Protein AF-A0A059KGM4-F1 (afdb_monomer)

pLDDT: mean 82.0, std 17.51, range [36.75, 98.06]

Organism: NCBI:txid1286631

Radius of gyration: 25.74 Å; Cα contacts (8 Å, |Δi|>4): 179; chains: 1; bounding box: 60×33×72 Å

Secondary structure (DSSP, 8-state):
-EEEEETTTTEEEE--TTTSTT-SSPEEEEE-PPTT--TTT------TT--EEEEEGGG-TTSEEEEEEPPPSS----S------SS-----SS------TTS------SSS------SS----EETTEEPPP-SS-EEEEETTEEEEEETTEEEEESS-----

Foldseek 3Di:
DFADADLVQRWTFDDDPPPCPPPPGGQIEHEDDDVVDDSVPDDADDDGPFAFDWDADVRDPSYIYTDGGDADPPDGDPPDDDGDDPDDDDDDPPDDDDDDPPDDDDDDDPDDDDDDDDPPDDFAADVVHGDDDDDQWDWDDDPNWIWIQHPVGTDTPPDDDDDD

Solvent-accessible surface area (backbone atoms only — not comparable to full-atom values): 11346 Å² total; per-residue (Å²): 56,30,65,40,64,43,74,93,81,53,32,28,31,35,51,43,90,90,75,46,73,92,52,94,67,61,54,64,21,44,62,60,71,56,95,89,56,44,86,93,80,50,84,80,79,70,54,62,71,39,46,52,40,74,48,37,58,97,71,38,79,85,42,34,28,35,70,46,79,45,79,64,94,69,89,67,81,73,102,63,89,82,88,76,61,100,72,87,85,88,88,60,96,85,72,85,82,90,84,49,98,90,64,73,86,84,86,86,64,93,70,96,69,83,89,85,87,62,99,84,70,86,88,63,65,58,85,98,40,73,63,81,79,86,62,86,56,41,79,50,78,59,97,91,23,39,43,39,40,45,95,89,46,81,49,71,44,89,70,89,84,83,86,131

Structure (mmCIF, N/CA/C/O backbone):
data_AF-A0A059KGM4-F1
#
_entry.id   AF-A0A059KGM4-F1
#
loop_
_atom_site.group_PDB
_atom_site.id
_atom_site.type_symbol
_atom_site.label_atom_id
_atom_site.label_alt_id
_atom_site.label_comp_id
_atom_site.label_asym_id
_atom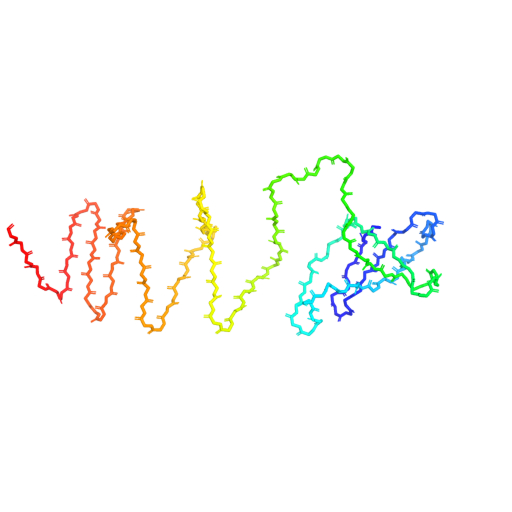_site.label_entity_id
_atom_site.label_seq_id
_atom_site.pdbx_PDB_ins_code
_atom_site.Cartn_x
_atom_site.Cartn_y
_atom_site.Cartn_z
_atom_site.occupancy
_atom_site.B_iso_or_equiv
_atom_site.auth_seq_id
_atom_site.auth_comp_id
_atom_site.auth_asym_id
_atom_site.auth_atom_id
_atom_site.pdbx_PDB_model_num
ATOM 1 N N . MET A 1 1 ? -7.203 2.243 24.880 1.00 93.81 1 MET A N 1
ATOM 2 C CA . MET A 1 1 ? -6.084 1.590 24.155 1.00 93.81 1 MET A CA 1
ATOM 3 C C . MET A 1 1 ? -6.585 0.253 23.656 1.00 93.81 1 MET A C 1
ATOM 5 O O . MET A 1 1 ? -7.398 -0.345 24.348 1.00 93.81 1 MET A O 1
ATOM 9 N N . VAL A 1 2 ? -6.135 -0.206 22.494 1.00 96.50 2 VAL A N 1
ATOM 10 C CA . VAL A 1 2 ? -6.522 -1.521 21.970 1.00 96.50 2 VAL A CA 1
ATOM 11 C C . VAL A 1 2 ? -5.821 -2.619 22.768 1.00 96.50 2 VAL A C 1
ATOM 13 O O . VAL A 1 2 ? -4.621 -2.532 23.036 1.00 96.50 2 VAL A O 1
ATOM 16 N N . ARG A 1 3 ? -6.579 -3.631 23.185 1.00 95.94 3 ARG A N 1
ATOM 17 C CA . ARG A 1 3 ? -6.091 -4.829 23.880 1.00 95.94 3 ARG A CA 1
ATOM 18 C C . ARG A 1 3 ? -6.067 -6.040 22.961 1.00 95.94 3 ARG A C 1
ATOM 20 O O . ARG A 1 3 ? -5.131 -6.824 23.041 1.00 95.94 3 ARG A O 1
ATOM 27 N N . GLU A 1 4 ? -7.034 -6.131 22.062 1.00 95.88 4 GLU A N 1
ATOM 28 C CA . GLU A 1 4 ? -7.153 -7.205 21.083 1.00 95.88 4 GLU A CA 1
ATOM 29 C C . GLU A 1 4 ? -7.863 -6.673 19.838 1.00 95.88 4 GLU A C 1
ATOM 31 O O . GLU A 1 4 ? -8.737 -5.809 19.954 1.00 95.88 4 GLU A O 1
ATOM 36 N N . TYR A 1 5 ? -7.483 -7.189 18.672 1.00 94.81 5 TYR A N 1
ATOM 37 C CA . TYR A 1 5 ? -8.156 -6.946 17.402 1.00 94.81 5 TYR A CA 1
ATOM 38 C C . TYR A 1 5 ? -8.815 -8.247 16.930 1.00 94.81 5 TYR A C 1
ATOM 40 O O . TYR A 1 5 ? -8.142 -9.269 16.801 1.00 94.81 5 TYR A O 1
ATOM 48 N N . LEU A 1 6 ? -10.126 -8.205 16.700 1.00 94.19 6 LEU A N 1
ATOM 49 C CA . LEU A 1 6 ? -10.929 -9.308 16.182 1.00 94.19 6 LEU A CA 1
ATOM 50 C C . LEU A 1 6 ? -11.104 -9.099 14.674 1.00 94.19 6 LEU A C 1
ATOM 52 O O . LEU A 1 6 ? -11.999 -8.375 14.234 1.00 94.19 6 LEU A O 1
ATOM 56 N N . ALA A 1 7 ? -10.212 -9.702 13.887 1.00 88.56 7 ALA A N 1
ATOM 57 C CA . ALA A 1 7 ? -10.111 -9.449 12.449 1.00 88.56 7 ALA A CA 1
ATOM 58 C C . ALA A 1 7 ? -11.407 -9.771 11.682 1.00 88.56 7 ALA A C 1
ATOM 60 O O . ALA A 1 7 ? -11.842 -8.969 10.857 1.00 88.56 7 ALA A O 1
ATOM 61 N N . ASP A 1 8 ? -12.064 -10.890 12.009 1.00 89.50 8 ASP A N 1
ATOM 62 C CA . ASP A 1 8 ? -13.262 -11.360 11.299 1.00 89.50 8 ASP A CA 1
ATOM 63 C C . ASP A 1 8 ? -14.435 -10.372 11.382 1.00 89.50 8 ASP A C 1
ATOM 65 O O . ASP A 1 8 ? -15.135 -10.158 10.393 1.00 89.50 8 ASP A O 1
ATOM 69 N N . SER A 1 9 ? -14.649 -9.752 12.550 1.00 91.31 9 SER A N 1
ATOM 70 C CA . SER A 1 9 ? -15.731 -8.780 12.761 1.00 91.31 9 SER A CA 1
ATOM 71 C C . SER A 1 9 ? -15.290 -7.323 12.615 1.00 91.31 9 SER A C 1
ATOM 73 O O . SER A 1 9 ? -16.133 -6.430 12.607 1.00 91.31 9 SER A O 1
ATOM 75 N N . ARG A 1 10 ? -13.983 -7.071 12.452 1.00 90.69 10 ARG A N 1
ATOM 76 C CA . ARG A 1 10 ? -13.373 -5.730 12.404 1.00 90.69 10 ARG A CA 1
ATOM 77 C C . ARG A 1 10 ? -13.685 -4.899 13.645 1.00 90.69 10 ARG A C 1
ATOM 79 O O . ARG A 1 10 ? -13.981 -3.706 13.566 1.00 90.69 10 ARG A O 1
ATOM 86 N N . GLU A 1 11 ? -13.571 -5.537 14.800 1.00 94.75 11 GLU A N 1
ATOM 87 C CA . GLU A 1 11 ? -13.809 -4.914 16.095 1.00 94.75 11 GLU A CA 1
ATOM 88 C C . GLU A 1 11 ? -12.589 -5.044 16.998 1.00 94.75 11 GLU A C 1
ATOM 90 O O . GLU A 1 11 ? -11.737 -5.917 16.837 1.00 94.75 11 GLU A O 1
ATOM 95 N N . CYS A 1 12 ? -12.504 -4.162 17.984 1.00 96.56 12 CYS A N 1
ATOM 96 C CA . CYS A 1 12 ? -11.387 -4.110 18.911 1.00 96.56 12 CYS A CA 1
ATOM 97 C C . CYS A 1 12 ? -11.881 -4.207 20.343 1.00 96.56 12 CYS A C 1
ATOM 99 O O . CYS A 1 12 ? -12.785 -3.481 20.752 1.00 96.56 12 CYS A O 1
ATOM 101 N N . ARG A 1 13 ? -11.207 -5.013 21.158 1.00 97.06 13 ARG A N 1
ATOM 102 C CA . ARG A 1 13 ? -11.349 -4.926 22.610 1.00 97.06 13 ARG A CA 1
ATOM 103 C C . ARG A 1 13 ? -10.560 -3.727 23.103 1.00 97.06 13 ARG A C 1
ATOM 105 O O . ARG A 1 13 ? -9.345 -3.656 22.900 1.00 97.06 13 ARG A O 1
ATOM 112 N N . VAL A 1 14 ? -11.235 -2.779 23.743 1.00 96.75 14 VAL A N 1
ATOM 113 C CA . VAL A 1 14 ? -10.628 -1.516 24.171 1.00 96.75 14 VAL A CA 1
ATOM 114 C C . VAL A 1 14 ? -10.648 -1.348 25.680 1.00 96.75 14 VAL A C 1
ATOM 116 O O . VAL A 1 14 ? -11.656 -1.543 26.349 1.00 96.75 14 VAL A O 1
ATOM 119 N N . GLU A 1 15 ? -9.510 -0.913 26.206 1.00 94.88 15 GLU A N 1
ATOM 120 C CA . GLU A 1 15 ? -9.400 -0.423 27.573 1.00 94.88 15 GLU A CA 1
ATOM 121 C C . GLU A 1 15 ? -9.628 1.087 27.614 1.00 94.88 15 GLU A C 1
ATOM 123 O O . GLU A 1 15 ? -8.957 1.846 26.896 1.00 94.88 15 GLU A O 1
ATOM 128 N N . ILE A 1 16 ? -10.534 1.518 28.486 1.00 94.06 16 ILE A N 1
ATOM 129 C CA . ILE A 1 16 ? -10.885 2.914 28.725 1.00 94.06 16 ILE A CA 1
ATOM 130 C C . ILE A 1 16 ? -10.708 3.181 30.226 1.00 94.06 16 ILE A C 1
ATOM 132 O O . ILE A 1 16 ? -11.520 2.700 31.021 1.00 94.06 16 ILE A O 1
ATOM 136 N N . PRO A 1 17 ? -9.656 3.926 30.624 1.00 91.75 17 PRO A N 1
ATOM 137 C CA . PRO A 1 17 ? -9.391 4.223 32.028 1.00 91.75 17 PRO A CA 1
ATOM 138 C C . PRO A 1 17 ? -10.606 4.832 32.730 1.00 91.75 17 PRO A C 1
ATOM 140 O O . PRO A 1 17 ? -11.258 5.721 32.180 1.00 91.75 17 PRO A O 1
ATOM 143 N N . GLY A 1 18 ? -10.902 4.355 33.935 1.00 91.75 18 GLY A N 1
ATOM 144 C CA . GLY A 1 18 ? -12.065 4.757 34.726 1.00 91.75 18 GLY A CA 1
ATOM 145 C C . GLY A 1 18 ? -13.382 4.080 34.336 1.00 91.75 18 GLY A C 1
ATOM 146 O O . GLY A 1 18 ? -14.323 4.136 35.122 1.00 91.75 18 GLY A O 1
ATOM 147 N N . MET A 1 19 ? -13.466 3.422 33.172 1.00 91.31 19 MET A N 1
ATOM 148 C CA . MET A 1 19 ? -14.682 2.727 32.725 1.00 91.31 19 MET A CA 1
ATOM 149 C C . MET A 1 19 ? -14.517 1.207 32.668 1.00 91.31 19 MET A C 1
ATOM 151 O O . MET A 1 19 ? -15.435 0.478 33.027 1.00 91.31 19 MET A O 1
ATOM 155 N N . THR A 1 20 ? -13.352 0.718 32.243 1.00 92.12 20 THR A N 1
ATOM 156 C CA . THR A 1 20 ? -13.065 -0.725 32.143 1.00 92.12 20 THR A CA 1
ATOM 157 C C . THR A 1 20 ? -12.116 -1.218 33.239 1.00 92.12 20 THR A C 1
ATOM 159 O O . THR A 1 20 ? -11.567 -2.315 33.142 1.00 92.12 20 THR A O 1
ATOM 162 N N . ASP A 1 21 ? -11.879 -0.410 34.271 1.00 91.06 21 ASP A N 1
ATOM 163 C CA . ASP A 1 21 ? -10.945 -0.740 35.347 1.00 91.06 21 ASP A CA 1
ATOM 164 C C . ASP A 1 21 ? -11.486 -1.911 36.184 1.00 91.06 21 ASP A C 1
ATOM 166 O O . ASP A 1 21 ? -12.602 -1.866 36.698 1.00 91.06 21 ASP A O 1
ATOM 170 N N . GLY A 1 22 ? -10.697 -2.982 36.312 1.00 86.81 22 GLY A N 1
ATOM 171 C CA . GLY A 1 22 ? -11.102 -4.202 37.024 1.00 86.81 22 GLY A CA 1
ATOM 172 C C . GLY A 1 22 ? -12.091 -5.096 36.265 1.00 86.81 22 GLY A C 1
ATOM 173 O O . GLY A 1 22 ? -12.511 -6.119 36.806 1.00 86.81 22 GLY A O 1
ATOM 174 N N . ALA A 1 23 ? -12.447 -4.754 35.022 1.00 87.44 23 ALA A N 1
ATOM 175 C CA . ALA A 1 23 ? -13.315 -5.580 34.193 1.00 87.44 23 ALA A CA 1
ATOM 176 C C . ALA A 1 23 ? -12.607 -6.877 33.769 1.00 87.44 23 ALA A C 1
ATOM 178 O O . ALA A 1 23 ? -11.440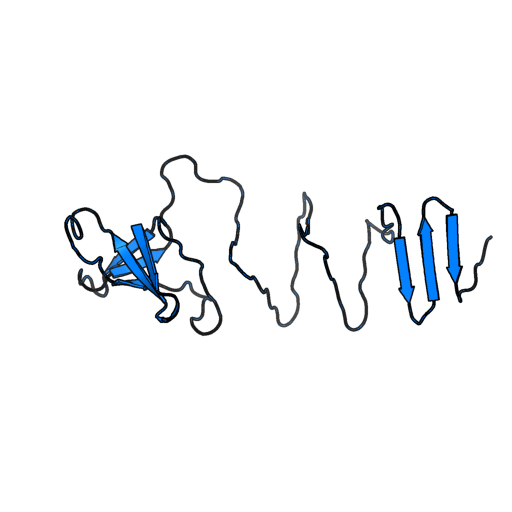 -6.867 33.375 1.00 87.44 23 ALA A O 1
ATOM 179 N N . THR A 1 24 ? -13.326 -8.001 33.820 1.00 85.88 24 THR A N 1
ATOM 180 C CA . THR A 1 24 ? -12.822 -9.301 33.340 1.00 85.88 24 THR A CA 1
ATOM 181 C C . THR A 1 24 ? -12.762 -9.357 31.814 1.00 85.88 24 THR A C 1
ATOM 183 O O . THR A 1 24 ? -11.923 -10.054 31.251 1.00 85.88 24 THR A O 1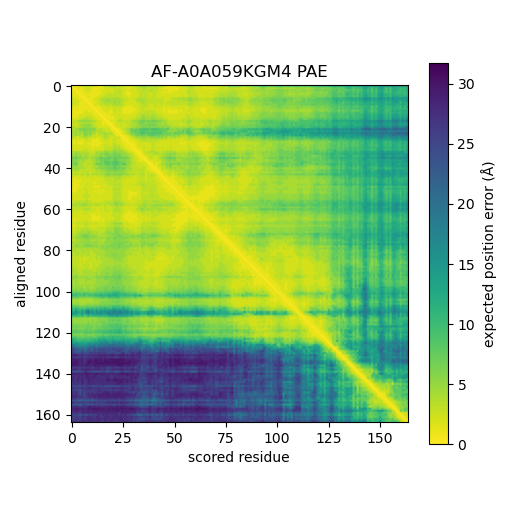
ATOM 186 N N . GLU A 1 25 ? -13.629 -8.595 31.149 1.00 87.19 25 GLU A N 1
ATOM 187 C CA . GLU A 1 25 ? -13.717 -8.501 29.698 1.00 87.19 25 GLU A CA 1
ATOM 188 C C . GLU A 1 25 ? -13.800 -7.026 29.289 1.00 87.19 25 GLU A C 1
ATOM 190 O O . GLU A 1 25 ? -14.521 -6.235 29.898 1.00 87.19 25 GLU A O 1
ATOM 195 N N . MET A 1 26 ? -13.025 -6.647 28.276 1.00 93.19 26 MET A N 1
ATOM 196 C CA . MET A 1 26 ? -12.979 -5.273 27.772 1.00 93.19 26 MET A CA 1
ATOM 197 C C . MET A 1 26 ? -14.163 -4.994 26.843 1.00 93.19 26 MET A C 1
ATOM 199 O O . MET A 1 26 ? -14.656 -5.902 26.166 1.00 93.19 26 MET A O 1
ATOM 203 N N . LEU A 1 27 ? -14.581 -3.728 26.756 1.00 93.94 27 LEU A N 1
ATOM 204 C CA . LEU A 1 27 ? -15.643 -3.336 25.831 1.00 93.94 27 LEU A CA 1
ATOM 205 C C . LEU A 1 27 ? -15.226 -3.598 24.386 1.00 93.94 27 LEU A C 1
ATOM 207 O O . LEU A 1 27 ? -14.068 -3.395 24.008 1.00 93.94 27 LEU A O 1
ATOM 211 N N . LEU A 1 28 ? -16.193 -4.050 23.597 1.00 96.69 28 LEU A N 1
ATOM 212 C CA . LEU A 1 28 ? -16.035 -4.284 22.173 1.00 96.69 28 LEU A CA 1
ATOM 213 C C . 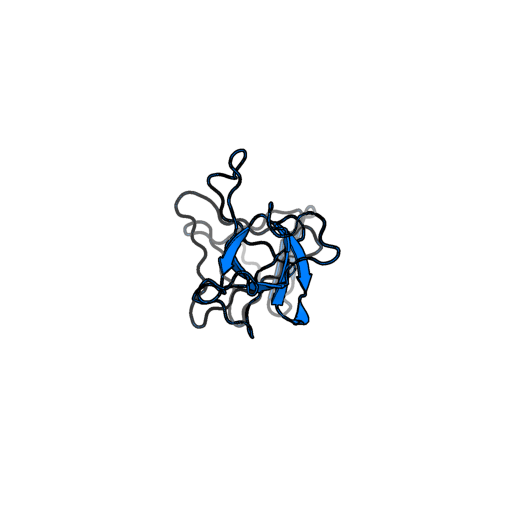LEU A 1 28 ? -16.356 -2.990 21.426 1.00 96.69 28 LEU A C 1
ATOM 215 O O . LEU A 1 28 ? -17.443 -2.440 21.585 1.00 96.69 28 LEU A O 1
ATOM 219 N N . ALA A 1 29 ? -15.388 -2.485 20.669 1.00 97.31 29 ALA A N 1
ATOM 220 C CA . ALA A 1 29 ? -15.503 -1.249 19.918 1.00 97.31 29 ALA A CA 1
ATOM 221 C C . ALA A 1 29 ? -15.500 -1.508 18.417 1.00 97.31 29 ALA A C 1
ATOM 223 O O . ALA A 1 29 ? -14.645 -2.239 17.909 1.00 97.31 29 ALA A O 1
ATOM 224 N N . GLN A 1 30 ? -16.395 -0.823 17.713 1.00 95.31 30 GLN A N 1
ATOM 225 C CA . GLN A 1 30 ? -16.366 -0.759 16.256 1.00 95.31 30 GLN A CA 1
ATOM 226 C C . GLN A 1 30 ? -15.246 0.169 15.780 1.00 95.31 30 GLN A C 1
ATOM 228 O O . GLN A 1 30 ? -14.759 1.028 16.522 1.00 95.31 30 GLN A O 1
ATOM 233 N N . ILE A 1 31 ? -14.853 0.025 14.517 1.00 94.06 31 ILE A N 1
ATOM 234 C CA . ILE A 1 31 ? -13.867 0.893 13.873 1.00 94.06 31 ILE A CA 1
ATOM 235 C C . ILE A 1 31 ? -14.596 1.855 12.939 1.00 94.06 31 ILE A C 1
ATOM 237 O O . ILE A 1 31 ? -15.252 1.434 11.987 1.00 94.06 31 ILE A O 1
ATOM 241 N N . MET A 1 32 ? -14.428 3.156 13.166 1.00 93.50 32 MET A N 1
ATOM 242 C CA . MET A 1 32 ? -14.823 4.157 12.186 1.00 93.50 32 MET 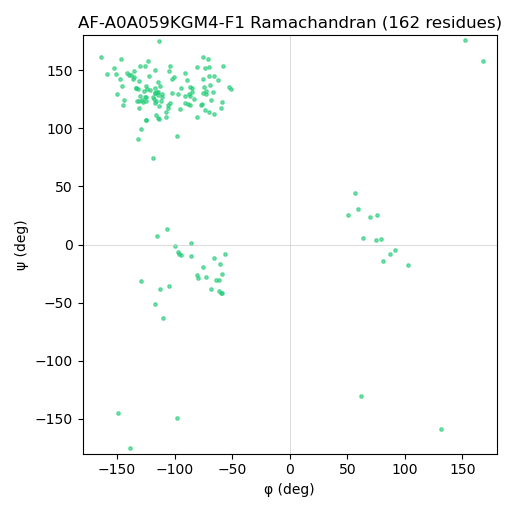A CA 1
ATOM 243 C C . MET A 1 32 ? -13.868 4.081 10.996 1.00 93.50 32 MET A C 1
ATOM 245 O O . MET A 1 32 ? -12.677 4.382 11.115 1.00 93.50 32 MET A O 1
ATOM 249 N N . GLN A 1 33 ? -14.391 3.692 9.840 1.00 88.94 33 GLN A N 1
ATOM 250 C CA . GLN A 1 33 ? -13.608 3.686 8.611 1.00 88.94 33 GLN A CA 1
ATOM 251 C C . GLN A 1 33 ? -13.434 5.106 8.083 1.00 88.94 33 GLN A C 1
ATOM 253 O O . GLN A 1 33 ? -14.335 5.944 8.175 1.00 88.94 33 GLN A O 1
ATOM 258 N N . SER A 1 34 ? -12.250 5.385 7.543 1.00 88.31 34 SER A N 1
ATOM 259 C CA . SER A 1 34 ? -12.010 6.666 6.887 1.00 88.31 34 SER A CA 1
ATOM 260 C C . SER A 1 34 ? -12.787 6.724 5.578 1.00 88.31 34 SER A C 1
ATOM 262 O O . SER A 1 34 ? -13.034 5.708 4.934 1.00 88.31 34 SER A O 1
ATOM 264 N N . ILE A 1 35 ? -13.139 7.931 5.138 1.00 88.31 35 ILE A N 1
ATOM 265 C CA . ILE A 1 35 ? -13.715 8.115 3.804 1.00 88.31 35 ILE A CA 1
ATOM 266 C C . ILE A 1 35 ? -12.708 7.603 2.765 1.00 88.31 35 ILE A C 1
ATOM 268 O O . ILE A 1 35 ? -11.577 8.086 2.708 1.00 88.31 35 ILE A O 1
ATOM 272 N N . GLY A 1 36 ? -13.141 6.643 1.947 1.00 83.56 36 GLY A N 1
ATOM 273 C CA . GLY A 1 36 ? -12.311 5.967 0.947 1.00 83.56 36 GLY A CA 1
ATOM 274 C C . GLY A 1 36 ? -11.863 4.562 1.357 1.00 83.56 36 GLY A C 1
ATOM 275 O O . GLY A 1 36 ? -11.529 3.775 0.477 1.00 83.56 36 GLY A O 1
ATOM 276 N N . ASP A 1 37 ? -11.932 4.224 2.646 1.00 88.94 37 ASP A N 1
ATOM 277 C CA . ASP A 1 37 ? -11.832 2.843 3.105 1.00 88.94 37 ASP A CA 1
ATOM 278 C C . ASP A 1 37 ? -13.209 2.181 3.035 1.00 88.94 37 ASP A C 1
ATOM 280 O O . ASP A 1 37 ? -14.215 2.750 3.463 1.00 88.94 37 ASP A O 1
ATOM 284 N N . VAL A 1 38 ? -13.254 0.992 2.438 1.00 87.62 38 VAL A N 1
ATOM 285 C CA . VAL A 1 38 ? -14.477 0.201 2.280 1.00 87.62 38 VAL A CA 1
ATOM 286 C C . VAL A 1 38 ? -14.210 -1.166 2.871 1.00 87.62 38 VAL A C 1
ATOM 288 O O . VAL A 1 38 ? -13.239 -1.822 2.488 1.00 87.62 38 VAL A O 1
ATOM 291 N N . SER A 1 39 ? -15.076 -1.601 3.783 1.00 85.50 39 SER A N 1
ATOM 292 C CA . SER A 1 39 ? -14.827 -2.773 4.619 1.00 85.50 39 SER A CA 1
ATOM 293 C C . SER A 1 39 ? -14.593 -4.063 3.831 1.00 85.50 39 SER A C 1
ATOM 295 O O . SER A 1 39 ? -13.910 -4.974 4.264 1.00 85.50 39 SER A O 1
ATOM 297 N N . GLU A 1 40 ? -15.126 -4.133 2.628 1.00 88.75 40 GLU A N 1
ATOM 298 C CA . GLU A 1 40 ? -15.057 -5.291 1.757 1.00 88.75 40 GLU A CA 1
ATOM 299 C C . GLU A 1 40 ? -13.777 -5.311 0.909 1.00 88.75 40 GLU A C 1
ATOM 301 O O . GLU A 1 40 ? -13.510 -6.301 0.232 1.00 88.75 40 GLU A O 1
ATOM 306 N N . LYS A 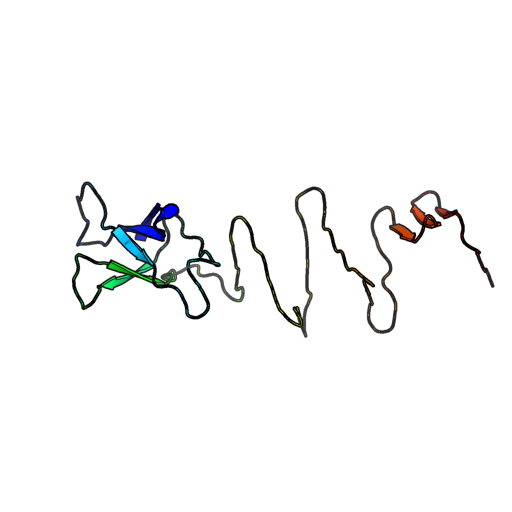1 41 ? -13.002 -4.217 0.897 1.00 89.06 41 LYS A N 1
ATOM 307 C CA . LYS A 1 41 ? -11.868 -4.012 -0.020 1.00 89.06 41 LYS A CA 1
ATOM 308 C C . LYS A 1 41 ? -10.574 -3.599 0.666 1.00 89.06 41 LYS A C 1
ATOM 310 O O . LYS A 1 41 ? -9.505 -3.913 0.154 1.00 89.06 41 LYS A O 1
ATOM 315 N N . THR A 1 42 ? -10.654 -2.866 1.773 1.00 88.25 42 THR A N 1
ATOM 316 C CA . THR A 1 42 ? -9.478 -2.347 2.476 1.00 88.25 42 THR A CA 1
ATOM 317 C C . THR A 1 42 ? -9.485 -2.761 3.938 1.00 88.25 42 THR A C 1
ATOM 319 O O . THR A 1 42 ? -10.531 -3.034 4.533 1.00 88.25 42 THR A O 1
ATOM 322 N N . GLU A 1 43 ? -8.295 -2.841 4.518 1.00 89.06 43 GLU A N 1
ATOM 323 C CA . GLU A 1 43 ? -8.070 -3.131 5.928 1.00 89.06 43 GLU A CA 1
ATOM 324 C C . GLU A 1 43 ? -7.092 -2.097 6.489 1.00 89.06 43 GLU A C 1
ATOM 326 O O . GLU A 1 43 ? -6.145 -1.677 5.819 1.00 89.06 43 GLU A O 1
ATOM 331 N N . ILE A 1 44 ? -7.356 -1.660 7.717 1.00 87.12 44 ILE A N 1
ATOM 332 C CA . ILE A 1 44 ? -6.446 -0.824 8.494 1.00 87.12 44 ILE A CA 1
ATOM 333 C C . ILE A 1 44 ? -5.853 -1.736 9.562 1.00 87.12 44 ILE A C 1
ATOM 335 O O . ILE A 1 44 ? -6.593 -2.270 10.385 1.00 87.12 44 ILE A O 1
ATOM 339 N N . GLU A 1 45 ? -4.529 -1.890 9.564 1.00 90.69 45 GLU A N 1
ATOM 340 C CA . GLU A 1 45 ? -3.836 -2.707 10.562 1.00 90.69 45 GLU A CA 1
ATOM 341 C C . GLU A 1 45 ? -3.977 -2.077 11.951 1.00 90.69 45 GLU A C 1
ATOM 343 O O . GLU A 1 45 ? -3.389 -1.028 12.208 1.00 90.69 45 GLU A O 1
ATOM 348 N N . ILE A 1 46 ? -4.703 -2.737 12.857 1.00 92.94 46 ILE A N 1
ATOM 349 C CA . ILE A 1 46 ? -4.778 -2.377 14.276 1.00 92.94 46 ILE A CA 1
ATOM 350 C C . ILE A 1 46 ? -4.083 -3.452 15.106 1.00 92.94 46 ILE A C 1
ATOM 352 O O . ILE A 1 46 ? -4.393 -4.636 14.995 1.00 92.94 46 ILE A O 1
ATOM 356 N N . LEU A 1 47 ? -3.179 -3.036 15.993 1.00 94.81 47 LEU A N 1
ATOM 357 C CA . LEU A 1 47 ? -2.413 -3.941 16.841 1.00 94.81 47 LEU A CA 1
ATOM 358 C C . LEU A 1 47 ? -2.703 -3.720 18.334 1.00 94.81 47 LEU A C 1
ATOM 360 O O . LEU A 1 47 ? -2.978 -2.597 18.780 1.00 94.81 47 LEU A O 1
ATOM 364 N N . PRO A 1 48 ? -2.589 -4.774 19.164 1.00 95.81 48 PRO A N 1
ATOM 365 C CA . PRO A 1 48 ? -2.582 -4.626 20.613 1.00 95.81 48 PRO A CA 1
ATOM 366 C C . PRO A 1 48 ? -1.562 -3.579 21.081 1.00 95.81 48 PRO A C 1
ATOM 368 O O . PRO A 1 48 ? -0.406 -3.563 20.663 1.00 95.81 48 PRO A O 1
ATOM 371 N N . GLY A 1 49 ? -1.990 -2.703 21.988 1.00 95.06 49 GLY A N 1
ATOM 372 C CA . GLY A 1 49 ? -1.190 -1.581 22.483 1.00 95.06 49 GLY A CA 1
ATOM 373 C C . GLY A 1 49 ? -1.379 -0.275 21.707 1.00 95.06 49 GLY A C 1
ATOM 374 O O . GLY A 1 49 ? -0.860 0.767 22.130 1.00 95.06 49 GLY A O 1
ATOM 375 N N . ASP A 1 50 ? -2.156 -0.280 20.624 1.00 96.19 50 ASP A N 1
ATOM 376 C CA . ASP A 1 50 ? -2.435 0.939 19.881 1.00 96.19 50 ASP A CA 1
ATOM 377 C C . ASP A 1 50 ? -3.271 1.937 20.686 1.00 96.19 50 ASP A C 1
ATOM 379 O O . ASP A 1 50 ? -4.306 1.643 21.297 1.00 96.19 50 ASP A O 1
ATOM 383 N N . ARG A 1 51 ? -2.793 3.184 20.694 1.00 95.81 51 ARG A N 1
ATOM 384 C CA . ARG A 1 51 ? -3.489 4.309 21.317 1.00 95.81 51 ARG A CA 1
ATOM 385 C C . ARG A 1 51 ? -4.515 4.831 20.328 1.00 95.81 51 ARG A C 1
ATOM 387 O O . ARG A 1 51 ? -4.155 5.235 19.228 1.00 95.81 51 ARG A O 1
ATOM 394 N N . VAL A 1 52 ? -5.762 4.893 20.767 1.00 96.44 52 VAL A N 1
ATOM 395 C CA . VAL A 1 52 ? -6.903 5.291 19.944 1.00 96.44 52 VAL A CA 1
ATOM 396 C C . VAL A 1 52 ? -7.730 6.357 20.650 1.00 96.44 52 VAL A C 1
ATOM 398 O O . VAL A 1 52 ? -7.705 6.444 21.882 1.00 96.44 52 VAL A O 1
ATOM 401 N N . TRP A 1 53 ? -8.423 7.169 19.860 1.00 96.38 53 TRP A N 1
ATOM 402 C CA . TRP A 1 53 ? -9.538 7.993 20.306 1.00 96.38 53 TRP A CA 1
ATOM 403 C C . TRP A 1 53 ? -10.831 7.200 20.183 1.00 96.38 53 TRP A C 1
ATOM 405 O O . TRP A 1 53 ? -10.995 6.430 19.237 1.00 96.38 53 TRP A O 1
ATOM 415 N N . ILE A 1 54 ? -11.716 7.379 21.158 1.00 96.44 54 ILE A N 1
ATOM 416 C CA . ILE A 1 54 ? -12.978 6.654 21.259 1.00 96.44 54 ILE A CA 1
ATOM 417 C C . ILE A 1 54 ? -14.091 7.683 21.380 1.00 96.44 54 ILE A C 1
ATOM 419 O O . ILE A 1 54 ? -13.983 8.605 22.185 1.00 96.44 54 ILE A O 1
ATOM 423 N N . GLU A 1 55 ? -15.123 7.493 20.574 1.00 96.88 55 GLU A N 1
ATOM 424 C CA . GLU A 1 55 ? -16.433 8.109 20.737 1.00 96.88 55 GLU A CA 1
ATOM 425 C C . GLU A 1 55 ? -17.468 7.040 21.064 1.00 96.88 55 GLU A C 1
ATOM 427 O O . GLU A 1 55 ? -17.162 5.847 21.078 1.00 96.88 55 GLU A O 1
ATOM 432 N N . PHE A 1 56 ? -18.691 7.467 21.338 1.00 96.75 56 PHE A N 1
ATOM 433 C CA . PHE A 1 56 ? -19.787 6.575 21.686 1.00 96.75 56 PHE A CA 1
ATOM 434 C C . PHE A 1 56 ? -20.967 6.779 20.743 1.00 96.75 56 PHE A C 1
ATOM 436 O O . PHE A 1 56 ? -21.364 7.916 20.472 1.00 96.75 56 PHE A O 1
ATOM 443 N N . GLU A 1 57 ? -21.538 5.683 20.246 1.00 95.62 57 GLU A N 1
ATOM 444 C CA . GLU A 1 57 ? -22.665 5.731 19.316 1.00 95.62 57 GLU A CA 1
ATOM 445 C C . GLU A 1 57 ? -23.857 6.449 19.962 1.00 95.62 57 GLU A C 1
ATOM 447 O O . GLU A 1 57 ? -24.357 6.040 21.008 1.00 95.62 57 GLU A O 1
ATOM 452 N N . CYS A 1 58 ? -24.272 7.580 19.381 1.00 94.38 58 CYS A N 1
ATOM 453 C CA . CYS A 1 58 ? -25.302 8.460 19.949 1.00 94.38 58 CYS A CA 1
ATOM 454 C C . CYS A 1 58 ? -25.064 8.854 21.428 1.00 94.38 58 CYS A C 1
ATOM 456 O O . CYS A 1 58 ? -26.013 9.183 22.139 1.00 94.38 58 CYS A O 1
ATOM 458 N N . GLY A 1 59 ? -23.810 8.837 21.895 1.00 93.62 59 GLY A N 1
ATOM 459 C CA . GLY A 1 59 ? -23.443 9.101 23.289 1.00 93.62 59 GLY A CA 1
ATOM 460 C C . GLY A 1 59 ? -23.647 7.925 24.256 1.00 93.62 59 GLY A C 1
ATOM 461 O O . GLY A 1 59 ? -23.430 8.096 25.457 1.00 93.62 59 GLY A O 1
ATOM 462 N N . ASP A 1 60 ? -24.040 6.741 23.780 1.00 94.75 60 ASP A N 1
ATOM 463 C CA . ASP A 1 60 ? -24.213 5.549 24.614 1.00 94.75 60 ASP A CA 1
ATOM 464 C C . ASP A 1 60 ? -22.871 4.859 24.888 1.00 94.75 60 ASP A C 1
ATOM 466 O O . ASP A 1 60 ? -22.268 4.223 24.022 1.00 94.75 60 ASP A O 1
ATOM 470 N N . GLN A 1 61 ? -22.418 4.949 26.139 1.00 93.38 61 GLN A N 1
ATOM 471 C CA . GLN A 1 61 ? -21.113 4.452 26.582 1.00 93.38 61 GLN A CA 1
ATOM 472 C C . GLN A 1 61 ? -20.902 2.941 26.393 1.00 93.38 61 GLN A C 1
ATOM 474 O O . GLN A 1 61 ? -19.766 2.466 26.423 1.00 93.38 61 GLN A O 1
ATOM 479 N N . ARG A 1 62 ? -21.981 2.178 26.189 1.00 92.06 62 ARG A N 1
ATOM 480 C CA . ARG A 1 62 ? -21.922 0.731 25.943 1.00 92.06 62 ARG A CA 1
ATOM 481 C C . ARG A 1 62 ? -21.452 0.389 24.531 1.00 92.06 62 ARG A C 1
ATOM 483 O O . ARG A 1 62 ? -21.010 -0.735 24.319 1.00 92.06 62 ARG A O 1
ATOM 490 N N . PHE A 1 63 ? -21.527 1.342 23.601 1.00 95.31 63 PHE A N 1
ATOM 491 C CA . PHE A 1 63 ? -21.201 1.161 22.186 1.00 95.31 63 PHE A CA 1
ATOM 492 C C . PHE A 1 63 ? -20.041 2.082 21.778 1.00 95.31 63 PHE A C 1
ATOM 494 O O . PHE A 1 63 ? -20.252 3.122 21.145 1.00 95.31 63 PHE A O 1
ATOM 501 N N . PRO A 1 64 ? -18.800 1.758 22.188 1.00 97.31 64 PRO A N 1
ATOM 502 C CA . PRO A 1 64 ? -17.636 2.541 21.805 1.00 97.31 64 PRO A CA 1
ATOM 503 C C . PRO A 1 64 ? -17.307 2.384 20.316 1.00 97.31 64 PRO A C 1
ATOM 505 O O . PRO A 1 64 ? -17.405 1.304 19.735 1.00 97.31 64 PRO A O 1
ATOM 508 N N . VAL A 1 65 ? -16.821 3.465 19.717 1.00 96.94 65 VAL A N 1
ATOM 509 C CA . VAL A 1 65 ? -16.356 3.530 18.331 1.00 96.94 65 VAL A CA 1
ATOM 510 C C . VAL A 1 65 ? -14.959 4.137 18.315 1.00 96.94 65 VAL A C 1
ATOM 512 O O . VAL A 1 65 ? -14.736 5.242 18.808 1.00 96.94 65 VAL A O 1
ATOM 515 N N . ILE A 1 66 ? -13.992 3.428 17.739 1.00 96.81 66 ILE A N 1
ATOM 516 C CA . ILE A 1 66 ? -12.648 3.953 17.498 1.00 96.81 66 ILE A CA 1
ATOM 517 C C . ILE A 1 66 ? -12.719 4.942 16.337 1.00 96.81 66 ILE A C 1
ATOM 519 O O . ILE A 1 66 ? -12.981 4.547 15.206 1.00 96.81 66 ILE A O 1
ATOM 523 N N . VAL A 1 67 ? -12.425 6.215 16.603 1.00 95.44 67 VAL A N 1
ATOM 524 C CA . VAL A 1 67 ? -12.471 7.294 15.592 1.00 95.44 67 VAL A CA 1
ATOM 525 C C . VAL A 1 67 ? -11.101 7.652 15.014 1.00 95.44 67 VAL A C 1
ATOM 527 O O . VAL A 1 67 ? -10.980 8.515 14.148 1.00 95.44 67 VAL A O 1
ATOM 530 N N . GLY A 1 68 ? -10.042 6.997 15.488 1.00 94.31 68 GLY A N 1
ATOM 531 C CA . GLY A 1 68 ? -8.707 7.119 14.916 1.00 94.31 68 GLY A CA 1
ATOM 532 C C . GLY A 1 68 ? -7.589 6.883 15.921 1.00 94.31 68 GLY A C 1
ATOM 533 O O . GLY A 1 68 ? -7.808 6.709 17.122 1.00 94.31 68 GLY A O 1
ATOM 534 N N . TYR A 1 69 ? -6.354 6.908 15.425 1.00 93.75 69 TYR A N 1
ATOM 535 C CA . TYR A 1 69 ? -5.170 6.783 16.266 1.00 93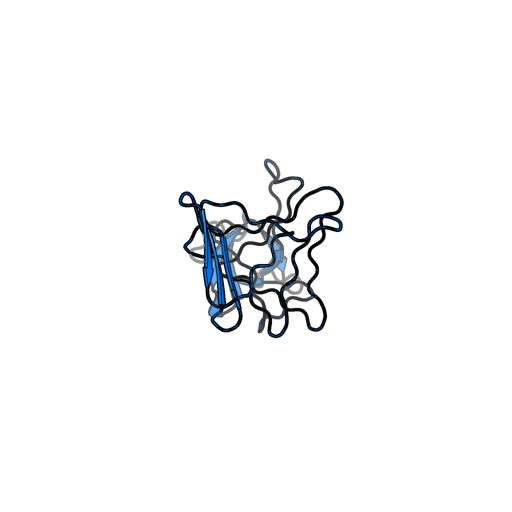.75 69 TYR A CA 1
ATOM 536 C C . TYR A 1 69 ? -4.894 8.053 17.058 1.00 93.75 69 TYR A C 1
ATOM 538 O O . TYR A 1 69 ? -4.876 9.169 16.537 1.00 93.75 69 TYR A O 1
ATOM 546 N N . ARG A 1 70 ? -4.574 7.862 18.334 1.00 94.62 70 ARG A N 1
ATOM 547 C CA . ARG A 1 70 ? -4.130 8.924 19.225 1.00 94.62 70 ARG A CA 1
ATOM 548 C C . ARG A 1 70 ? -2.608 9.038 19.187 1.00 94.62 70 ARG A C 1
ATOM 550 O O . ARG A 1 70 ? -1.883 8.099 19.534 1.00 94.62 70 ARG A O 1
ATOM 557 N N . ALA A 1 71 ? -2.127 10.225 18.820 1.00 93.75 71 ALA A N 1
ATOM 558 C CA . ALA A 1 71 ? -0.706 10.557 18.844 1.00 93.75 71 ALA A CA 1
ATOM 559 C C . ALA A 1 71 ? -0.103 10.397 20.252 1.00 93.75 71 ALA A C 1
ATOM 561 O O . ALA A 1 71 ? -0.788 10.515 21.272 1.00 93.75 71 ALA A O 1
ATOM 562 N N . LYS A 1 72 ? 1.207 10.133 20.318 1.00 93.12 72 LYS A N 1
ATOM 563 C CA . LYS A 1 72 ? 1.931 10.208 21.592 1.00 93.12 72 LYS A CA 1
ATOM 564 C C . LYS A 1 72 ? 2.048 11.675 22.008 1.00 93.12 72 LYS A C 1
ATOM 566 O O . LYS A 1 72 ? 2.005 12.567 21.169 1.00 93.12 72 LYS A O 1
ATOM 571 N N . ASN A 1 73 ? 2.287 11.927 23.289 1.00 93.44 73 ASN A N 1
ATOM 572 C CA . ASN A 1 73 ? 2.607 13.284 23.745 1.00 93.44 73 ASN A CA 1
ATOM 573 C C . ASN A 1 73 ? 4.084 13.635 23.488 1.00 93.44 73 ASN A C 1
ATOM 575 O O . ASN A 1 73 ? 4.423 14.799 23.314 1.00 93.44 73 ASN A O 1
ATOM 579 N N . VAL A 1 74 ? 4.965 12.628 23.434 1.00 94.75 74 VAL A N 1
ATOM 580 C CA . VAL A 1 74 ? 6.413 12.775 23.215 1.00 94.75 74 VAL A CA 1
ATOM 581 C C . VAL A 1 74 ? 6.916 11.641 22.316 1.00 94.75 74 VAL A C 1
ATOM 583 O O . VAL A 1 74 ? 6.389 10.527 22.353 1.00 94.75 74 VAL A O 1
ATOM 586 N N . GLY A 1 75 ? 7.938 11.920 21.499 1.00 93.88 75 GLY A N 1
ATOM 587 C CA . GLY A 1 75 ? 8.578 10.916 20.641 1.00 93.88 75 GLY A CA 1
ATOM 588 C C . GLY A 1 75 ? 7.761 10.540 19.403 1.00 93.88 75 GLY A C 1
ATOM 589 O O . GLY A 1 75 ? 7.893 9.427 18.891 1.00 93.88 75 GLY A O 1
ATOM 590 N N . ASN A 1 76 ? 6.894 11.439 18.928 1.00 94.25 76 ASN A N 1
ATOM 591 C CA . ASN A 1 76 ? 6.235 11.267 17.636 1.00 94.25 76 ASN A CA 1
ATOM 592 C C . ASN A 1 76 ? 7.261 11.324 16.504 1.00 94.25 76 ASN A C 1
ATOM 594 O O . ASN A 1 76 ? 8.226 12.089 16.549 1.00 94.25 76 ASN A O 1
ATOM 598 N N . ARG A 1 77 ? 7.026 10.536 15.457 1.00 93.25 77 ARG A N 1
ATOM 599 C CA . ARG A 1 77 ? 7.827 10.609 14.239 1.00 93.25 77 ARG A CA 1
ATOM 600 C C . ARG A 1 77 ? 7.469 11.884 13.476 1.00 93.25 77 ARG A C 1
ATOM 602 O O . ARG A 1 77 ? 6.299 12.147 13.227 1.00 93.25 77 ARG A O 1
ATOM 609 N N . LEU A 1 78 ? 8.485 12.649 13.094 1.00 95.62 78 LEU A N 1
ATOM 610 C CA . LEU A 1 78 ? 8.347 13.861 12.289 1.00 95.62 78 LEU A CA 1
ATOM 611 C C . LEU A 1 78 ? 8.782 13.580 10.847 1.00 95.62 78 LEU A C 1
ATOM 613 O O . LEU A 1 78 ? 9.617 12.707 10.620 1.00 95.62 78 LEU A O 1
ATOM 617 N N . GLN A 1 79 ? 8.240 14.334 9.887 1.00 95.88 79 GLN A N 1
ATOM 618 C CA . GLN A 1 79 ? 8.644 14.336 8.467 1.00 95.88 79 GLN A CA 1
ATOM 619 C C . GLN A 1 79 ? 8.442 13.021 7.686 1.00 95.88 79 GLN A C 1
ATOM 621 O O . GLN A 1 79 ? 8.832 12.932 6.526 1.00 95.88 79 GLN A O 1
ATOM 626 N N . TRP A 1 80 ? 7.816 12.005 8.285 1.00 94.12 80 TRP A N 1
ATOM 627 C CA . TRP A 1 80 ? 7.543 10.723 7.634 1.00 94.12 80 TRP A CA 1
ATOM 628 C C . TRP A 1 80 ? 6.089 10.315 7.833 1.00 94.12 80 TRP A C 1
ATOM 630 O O . TRP A 1 80 ? 5.656 10.110 8.967 1.00 94.12 80 TRP A O 1
ATOM 640 N N . ARG A 1 81 ? 5.380 10.089 6.726 1.00 93.56 81 ARG A N 1
ATOM 641 C CA . ARG A 1 81 ? 4.167 9.266 6.690 1.00 93.56 81 ARG A CA 1
ATOM 642 C C . ARG A 1 81 ? 4.571 7.848 6.290 1.00 93.56 81 ARG A C 1
ATOM 644 O O . ARG A 1 81 ? 5.389 7.686 5.389 1.00 93.56 81 ARG A O 1
ATOM 651 N N . ARG A 1 82 ? 4.050 6.833 6.980 1.00 92.88 82 ARG A N 1
ATOM 652 C CA . ARG A 1 82 ? 4.308 5.421 6.669 1.00 92.88 82 ARG A CA 1
ATOM 653 C C . ARG A 1 82 ? 2.990 4.666 6.678 1.00 92.88 82 ARG A C 1
ATOM 655 O O . ARG A 1 82 ? 2.209 4.854 7.603 1.00 92.88 82 ARG A O 1
ATOM 662 N N . TRP A 1 83 ? 2.796 3.830 5.671 1.00 91.69 83 TRP A N 1
ATOM 663 C CA . TRP A 1 83 ? 1.772 2.796 5.663 1.00 91.69 83 TRP A CA 1
ATOM 664 C C . TRP A 1 83 ? 2.465 1.475 5.970 1.00 91.69 83 TRP A C 1
ATOM 666 O O . TRP A 1 83 ? 3.530 1.200 5.413 1.00 91.69 83 TRP A O 1
ATOM 676 N N . HIS A 1 84 ? 1.918 0.729 6.918 1.00 94.12 84 HIS A N 1
ATOM 677 C CA . HIS A 1 84 ? 2.417 -0.572 7.331 1.00 94.12 84 HIS A CA 1
ATOM 678 C C . HIS A 1 84 ? 1.227 -1.521 7.376 1.00 94.12 84 HIS A C 1
ATOM 680 O O . HIS A 1 84 ? 0.154 -1.138 7.834 1.00 94.12 84 HIS A O 1
ATOM 686 N N . HIS A 1 85 ? 1.428 -2.695 6.800 1.00 94.44 85 HIS A N 1
ATOM 687 C CA . HIS A 1 85 ? 0.475 -3.787 6.742 1.00 94.44 85 HIS A CA 1
ATOM 688 C C . HIS A 1 85 ? 1.261 -5.042 6.364 1.00 94.44 85 HIS A C 1
ATOM 690 O O . HIS A 1 85 ? 2.354 -4.934 5.794 1.00 94.44 85 HIS A O 1
ATOM 696 N N . GLN A 1 86 ? 0.697 -6.222 6.607 1.00 94.44 86 GLN A N 1
ATOM 697 C CA . GLN A 1 86 ? 1.315 -7.475 6.171 1.00 94.44 86 GLN A CA 1
ATOM 698 C C . GLN A 1 86 ? 1.509 -7.525 4.646 1.00 94.44 86 GLN A C 1
ATOM 700 O O . GLN A 1 86 ? 2.558 -7.943 4.166 1.00 94.44 86 GLN A O 1
ATOM 705 N N . ASN A 1 87 ? 0.505 -7.061 3.898 1.00 94.44 87 ASN A N 1
ATOM 706 C CA . ASN A 1 87 ? 0.503 -6.963 2.441 1.00 94.44 87 ASN A CA 1
ATOM 707 C C . ASN A 1 87 ? -0.087 -5.608 2.040 1.00 94.44 87 ASN A C 1
ATOM 709 O O . ASN A 1 87 ? -1.039 -5.152 2.672 1.00 94.44 87 ASN A O 1
ATOM 713 N N . VAL A 1 88 ? 0.459 -4.980 0.996 1.00 95.38 88 VAL A N 1
ATOM 714 C CA . VAL A 1 88 ? -0.034 -3.700 0.469 1.00 95.38 88 VAL A CA 1
ATOM 715 C C . VAL A 1 88 ? -0.150 -3.793 -1.046 1.00 95.38 88 VAL A C 1
ATOM 717 O O . VAL A 1 88 ? 0.840 -4.049 -1.728 1.00 95.38 88 VAL A O 1
ATOM 720 N N . GLU A 1 89 ? -1.346 -3.523 -1.559 1.00 94.75 89 GLU A N 1
ATOM 721 C CA . GLU A 1 89 ? -1.625 -3.359 -2.983 1.00 94.75 89 GLU A CA 1
ATOM 722 C C . GLU A 1 89 ? -2.047 -1.909 -3.252 1.00 94.75 89 GLU A C 1
ATOM 724 O O . GLU A 1 89 ? -2.766 -1.301 -2.457 1.00 94.75 89 GLU A O 1
ATOM 729 N N . VAL A 1 90 ? -1.572 -1.330 -4.359 1.00 94.56 90 VAL A N 1
ATOM 730 C CA . VAL A 1 90 ? -1.953 0.020 -4.791 1.00 94.56 90 VAL A CA 1
ATOM 731 C C . VAL A 1 90 ? -2.483 -0.064 -6.214 1.00 94.56 90 VAL A C 1
ATOM 733 O O . VAL A 1 90 ? -1.717 -0.256 -7.157 1.00 94.56 90 VAL A O 1
ATOM 736 N N . LEU A 1 91 ? -3.797 0.091 -6.352 1.00 93.69 91 LEU A N 1
ATOM 737 C CA . LEU A 1 91 ? -4.506 0.033 -7.625 1.00 93.69 91 LEU A CA 1
ATOM 738 C C . LEU A 1 91 ? -4.843 1.445 -8.111 1.00 93.69 91 LEU A C 1
ATOM 740 O O . LEU A 1 91 ? -5.196 2.322 -7.322 1.00 93.69 91 LEU A O 1
ATOM 744 N N . ALA A 1 92 ? -4.746 1.654 -9.419 1.00 96.06 92 ALA A N 1
ATOM 745 C CA . ALA A 1 92 ? -5.208 2.858 -10.094 1.00 96.06 92 ALA A CA 1
ATOM 746 C C . ALA A 1 92 ? -5.731 2.466 -11.478 1.00 96.06 92 ALA A C 1
ATOM 748 O O . ALA A 1 92 ? -5.078 1.681 -12.165 1.00 96.06 92 ALA A O 1
ATOM 749 N N . ASP A 1 93 ? -6.873 3.024 -11.882 1.00 97.31 93 ASP A N 1
ATOM 750 C CA . ASP A 1 93 ? -7.494 2.692 -13.171 1.00 97.31 93 ASP A CA 1
ATOM 751 C C . ASP A 1 93 ? -6.666 3.207 -14.359 1.00 97.31 93 ASP A C 1
ATOM 753 O O . ASP A 1 93 ? -6.515 2.512 -15.361 1.00 97.31 93 ASP A O 1
ATOM 757 N N . ASP A 1 94 ? -6.075 4.399 -14.223 1.00 98.06 94 ASP A N 1
ATOM 758 C CA . ASP A 1 94 ? -5.326 5.047 -15.305 1.00 98.06 94 ASP A CA 1
ATOM 759 C C . ASP A 1 94 ? -3.814 5.086 -15.045 1.00 98.06 94 ASP A C 1
ATOM 761 O O . ASP A 1 94 ? -3.015 4.541 -15.809 1.00 98.06 94 ASP A O 1
ATOM 765 N N . VAL A 1 95 ? -3.389 5.790 -13.988 1.00 96.38 95 VAL A N 1
ATOM 766 C CA . VAL A 1 95 ? -1.968 6.054 -13.717 1.00 96.38 95 VAL A CA 1
ATOM 767 C C . VAL A 1 95 ? -1.684 6.033 -12.220 1.00 96.38 95 VAL A C 1
ATOM 769 O O . VAL A 1 95 ? -2.225 6.835 -11.462 1.00 96.38 95 VAL A O 1
ATOM 772 N N . LEU A 1 96 ? -0.730 5.194 -11.811 1.00 97.00 96 LEU A N 1
ATOM 773 C CA . LEU A 1 96 ? -0.047 5.312 -10.525 1.00 97.00 96 LEU A CA 1
ATOM 774 C C . LEU A 1 96 ? 1.265 6.086 -10.713 1.00 97.00 96 LEU A C 1
ATOM 776 O O . LEU A 1 96 ? 2.170 5.628 -11.412 1.00 97.00 96 LEU A O 1
ATOM 780 N N . GLN A 1 97 ? 1.388 7.256 -10.081 1.00 96.31 97 GLN A N 1
ATOM 781 C CA . GLN A 1 97 ? 2.570 8.113 -10.201 1.00 96.31 97 GLN A CA 1
ATOM 782 C C . GLN A 1 97 ? 3.270 8.318 -8.851 1.00 96.31 97 GLN A C 1
ATOM 784 O O . GLN A 1 97 ? 2.664 8.774 -7.885 1.00 96.31 97 GLN A O 1
ATOM 789 N N . LEU A 1 98 ? 4.580 8.051 -8.803 1.00 95.44 98 LEU A N 1
ATOM 790 C CA . LEU A 1 98 ? 5.437 8.310 -7.641 1.00 95.44 98 LEU A CA 1
ATOM 791 C C . LEU A 1 98 ? 6.465 9.394 -7.992 1.00 95.44 98 LEU A C 1
ATOM 793 O O . LEU A 1 98 ? 7.392 9.153 -8.763 1.00 95.44 98 LEU A O 1
ATOM 797 N N . VAL A 1 99 ? 6.306 10.598 -7.436 1.00 95.12 99 VAL A N 1
ATOM 798 C CA . VAL A 1 99 ? 7.147 11.765 -7.764 1.00 95.12 99 VAL A CA 1
ATOM 799 C C . VAL A 1 99 ? 7.843 12.297 -6.514 1.00 95.12 99 VAL A C 1
ATOM 801 O O . VAL A 1 99 ? 7.216 12.507 -5.480 1.00 95.12 99 VAL A O 1
ATOM 804 N N . THR A 1 100 ? 9.150 12.561 -6.595 1.00 93.88 100 THR A N 1
ATOM 805 C CA . THR A 1 100 ? 9.915 13.214 -5.516 1.00 93.88 100 THR A CA 1
ATOM 806 C C . THR A 1 100 ? 10.764 14.359 -6.082 1.00 93.88 100 THR A C 1
ATOM 808 O O . THR A 1 100 ? 11.915 14.135 -6.448 1.00 93.88 100 THR A O 1
ATOM 811 N N . PRO A 1 101 ? 10.243 15.603 -6.139 1.00 92.00 101 PRO A N 1
ATOM 812 C CA . PRO A 1 101 ? 10.867 16.695 -6.901 1.00 92.00 101 PRO A CA 1
ATOM 813 C C . PRO A 1 101 ? 12.275 17.101 -6.449 1.00 92.00 101 PRO A C 1
ATOM 815 O O . PRO A 1 101 ? 13.070 17.581 -7.248 1.00 92.00 101 PRO A O 1
ATOM 818 N N . LYS A 1 102 ? 12.577 16.950 -5.156 1.00 93.00 102 LYS A N 1
ATOM 819 C CA . LYS A 1 102 ? 13.846 17.385 -4.541 1.00 93.00 102 LYS A CA 1
ATOM 820 C C . LYS A 1 102 ? 14.687 16.225 -4.007 1.00 93.00 102 LYS A C 1
ATOM 822 O O . LYS A 1 102 ? 15.645 16.447 -3.275 1.00 93.00 102 LYS A O 1
ATOM 827 N N . GLY A 1 103 ? 14.285 14.991 -4.283 1.00 89.69 103 GLY A N 1
ATOM 828 C CA . GLY A 1 103 ? 14.826 13.819 -3.608 1.00 89.69 103 GLY A CA 1
ATOM 829 C C . GLY A 1 103 ? 14.833 12.598 -4.508 1.00 89.69 103 GLY A C 1
ATOM 830 O O . GLY A 1 103 ? 15.076 12.697 -5.704 1.00 89.69 103 GLY A O 1
ATOM 831 N N . LYS A 1 104 ? 14.594 11.433 -3.911 1.00 89.06 104 LYS A N 1
ATOM 832 C CA . LYS A 1 104 ? 14.657 10.148 -4.603 1.00 89.06 104 LYS A CA 1
ATOM 833 C C . LYS A 1 104 ? 13.464 9.278 -4.246 1.00 89.06 104 LYS A C 1
ATOM 835 O O . LYS A 1 104 ? 13.057 9.246 -3.086 1.00 89.06 104 LYS A O 1
ATOM 840 N N . VAL A 1 105 ? 12.998 8.518 -5.230 1.00 93.44 105 VAL A N 1
ATOM 841 C CA . VAL A 1 105 ? 12.179 7.325 -5.011 1.00 93.44 105 VAL A CA 1
ATOM 842 C C . VAL A 1 105 ? 13.141 6.153 -4.821 1.00 93.44 105 V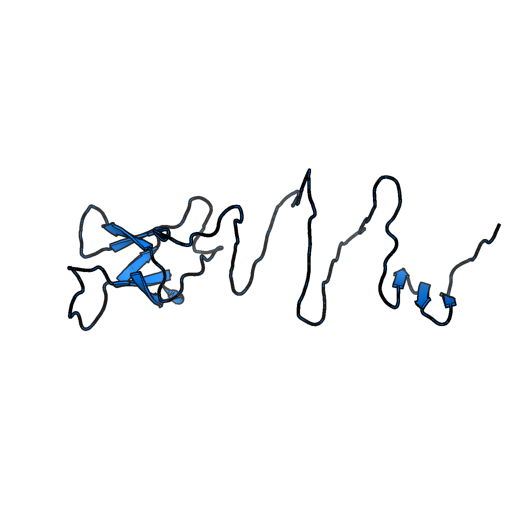AL A C 1
ATOM 844 O O . VAL A 1 105 ? 14.079 5.986 -5.599 1.00 93.44 105 VAL A O 1
ATOM 847 N N . ARG A 1 106 ? 12.957 5.375 -3.753 1.00 89.06 106 ARG A N 1
ATOM 848 C CA . ARG A 1 106 ? 13.756 4.177 -3.466 1.00 89.06 106 ARG A CA 1
ATOM 849 C C . ARG A 1 106 ? 12.815 2.992 -3.296 1.00 89.06 106 ARG A C 1
ATOM 851 O O . ARG A 1 106 ? 11.925 3.058 -2.455 1.00 89.06 106 ARG A O 1
ATOM 858 N N . ILE A 1 107 ? 13.078 1.927 -4.045 1.00 91.69 107 ILE A N 1
ATOM 859 C CA . ILE A 1 107 ? 12.434 0.618 -3.915 1.00 91.69 107 ILE A CA 1
ATOM 860 C C . ILE A 1 107 ? 13.529 -0.365 -3.492 1.00 91.69 107 ILE A C 1
ATOM 862 O O . ILE A 1 107 ? 14.627 -0.338 -4.048 1.00 91.69 107 ILE A O 1
ATOM 866 N N . SER A 1 108 ? 13.272 -1.160 -2.457 1.00 85.94 108 SER A N 1
ATOM 867 C CA . SER A 1 108 ? 14.226 -2.133 -1.918 1.00 85.94 108 SER A CA 1
ATOM 868 C C . SER A 1 108 ? 13.480 -3.314 -1.308 1.00 85.94 108 SER A C 1
ATOM 870 O O . SER A 1 108 ? 12.612 -3.091 -0.465 1.00 85.94 108 SER A O 1
ATOM 872 N N . GLY A 1 109 ? 13.855 -4.532 -1.692 1.00 83.19 109 GLY A N 1
ATOM 873 C CA . GLY A 1 109 ? 13.436 -5.780 -1.060 1.00 83.19 109 GLY A CA 1
ATOM 874 C C . GLY A 1 109 ? 14.531 -6.300 -0.131 1.00 83.19 109 GLY A C 1
ATOM 875 O O . GLY A 1 109 ? 15.715 -6.113 -0.404 1.00 83.19 109 GLY A O 1
ATOM 876 N N . GLY A 1 110 ? 14.137 -6.900 0.992 1.00 79.38 110 GLY A N 1
ATOM 877 C CA . GLY A 1 110 ? 15.057 -7.618 1.885 1.00 79.38 110 GLY A CA 1
ATOM 878 C C . GLY A 1 110 ? 15.130 -9.126 1.618 1.00 79.38 110 GLY A C 1
ATOM 879 O O . GLY A 1 110 ? 15.954 -9.792 2.234 1.00 79.38 110 GLY A O 1
ATOM 880 N N . GLY A 1 111 ? 14.246 -9.645 0.759 1.00 80.00 111 GLY A N 1
ATOM 881 C CA . GLY A 1 111 ? 14.209 -11.043 0.324 1.00 80.00 111 GLY A CA 1
ATOM 882 C C . GLY A 1 111 ? 14.903 -11.244 -1.023 1.00 80.00 111 GLY A C 1
ATOM 883 O O . GLY A 1 111 ? 15.835 -10.514 -1.355 1.00 80.00 111 GLY A O 1
ATOM 884 N N . ASP A 1 112 ? 14.420 -12.216 -1.795 1.00 75.50 112 ASP A N 1
ATOM 885 C CA . ASP A 1 112 ? 15.137 -12.718 -2.971 1.00 75.50 112 ASP A CA 1
ATOM 886 C C . ASP A 1 112 ? 15.008 -11.833 -4.226 1.00 75.50 112 ASP A C 1
ATOM 888 O O . ASP A 1 112 ? 15.936 -11.823 -5.035 1.00 75.50 112 ASP A O 1
ATOM 892 N N . ASP A 1 113 ? 13.906 -11.083 -4.402 1.00 70.88 113 ASP A N 1
ATOM 893 C CA . ASP A 1 113 ? 13.631 -10.369 -5.663 1.00 70.88 113 ASP A CA 1
ATOM 894 C C . ASP A 1 113 ? 12.883 -9.022 -5.524 1.00 70.88 113 ASP A C 1
ATOM 896 O O . ASP A 1 113 ? 12.211 -8.738 -4.527 1.00 70.88 113 ASP A O 1
ATOM 900 N N . ILE A 1 114 ? 13.011 -8.191 -6.566 1.00 84.00 114 ILE A N 1
ATOM 901 C CA . ILE A 1 114 ? 12.170 -7.031 -6.880 1.00 84.00 114 ILE A CA 1
ATOM 902 C C . ILE A 1 114 ? 11.730 -7.163 -8.347 1.00 84.00 114 ILE A C 1
ATOM 904 O O . ILE A 1 114 ? 12.464 -6.778 -9.261 1.00 84.00 114 ILE A O 1
ATOM 908 N N . GLU A 1 115 ? 10.509 -7.643 -8.573 1.00 83.44 115 GLU A N 1
ATOM 909 C CA . GLU A 1 115 ? 9.960 -7.819 -9.920 1.00 83.44 115 GLU A CA 1
ATOM 910 C C . GLU A 1 115 ? 9.277 -6.540 -10.441 1.00 83.44 115 GLU A C 1
ATOM 912 O O . GLU A 1 115 ? 8.497 -5.889 -9.741 1.00 83.44 115 GLU A O 1
ATOM 917 N N . VAL A 1 116 ? 9.543 -6.187 -11.705 1.00 88.12 116 VAL A N 1
ATOM 918 C CA . VAL A 1 116 ? 8.798 -5.160 -12.451 1.00 88.12 116 VAL A CA 1
ATOM 919 C C . VAL A 1 116 ? 8.413 -5.740 -13.805 1.00 88.12 116 VAL A C 1
ATOM 921 O O . VAL A 1 116 ? 9.283 -6.035 -14.623 1.00 88.12 116 VAL A O 1
ATOM 924 N N . ALA A 1 117 ? 7.112 -5.855 -14.061 1.00 78.69 117 ALA A N 1
ATOM 925 C CA . ALA A 1 117 ? 6.569 -6.411 -15.294 1.00 78.69 117 ALA A CA 1
ATOM 926 C C . ALA A 1 117 ? 5.656 -5.402 -16.005 1.00 78.69 117 ALA A C 1
ATOM 928 O O . ALA A 1 117 ? 4.937 -4.628 -15.375 1.00 78.69 117 ALA A O 1
ATOM 929 N N . ALA A 1 118 ? 5.674 -5.409 -17.340 1.00 77.06 118 ALA A N 1
ATOM 930 C CA . ALA A 1 118 ? 4.754 -4.632 -18.165 1.00 77.06 118 ALA A CA 1
ATOM 931 C C . ALA A 1 118 ? 4.455 -5.379 -19.467 1.00 77.06 118 ALA A C 1
ATOM 933 O O . ALA A 1 118 ? 5.354 -5.961 -20.069 1.00 77.06 118 ALA A O 1
ATOM 934 N N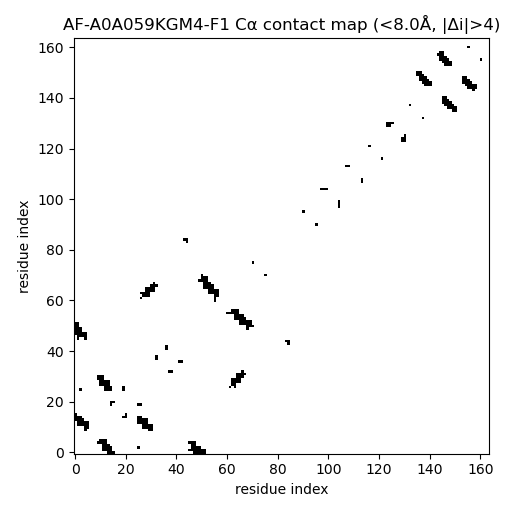 . ALA A 1 119 ? 3.212 -5.301 -19.949 1.00 75.06 119 ALA A N 1
ATOM 935 C CA . ALA A 1 119 ? 2.785 -6.030 -21.148 1.00 75.06 119 ALA A CA 1
ATOM 936 C C . ALA A 1 119 ? 3.511 -5.594 -22.437 1.00 75.06 119 ALA A C 1
ATOM 938 O O . ALA A 1 119 ? 3.676 -6.395 -23.351 1.00 75.06 119 ALA A O 1
ATOM 939 N N . SER A 1 120 ? 3.928 -4.325 -22.536 1.00 65.06 120 SER A N 1
ATOM 940 C CA . SER A 1 120 ? 4.564 -3.789 -23.751 1.00 65.06 120 SER A CA 1
ATOM 941 C C . SER A 1 120 ? 6.004 -3.338 -23.541 1.00 65.06 120 SER A C 1
ATOM 943 O O . SER A 1 120 ? 6.872 -3.671 -24.345 1.00 65.06 120 SER A O 1
ATOM 945 N N . ARG A 1 121 ? 6.268 -2.508 -22.527 1.00 60.47 121 ARG A N 1
ATOM 946 C CA . ARG A 1 121 ? 7.590 -1.902 -22.338 1.00 60.47 121 ARG A CA 1
ATOM 947 C C . ARG A 1 121 ? 7.807 -1.446 -20.903 1.00 60.47 121 ARG A C 1
ATOM 949 O O . ARG A 1 121 ? 6.893 -0.909 -20.287 1.00 60.47 121 ARG A O 1
ATOM 956 N N . ILE A 1 122 ? 9.056 -1.536 -20.458 1.00 81.06 122 ILE A N 1
ATOM 957 C CA . ILE A 1 122 ? 9.583 -0.842 -19.281 1.00 81.06 122 ILE A CA 1
ATOM 958 C C . ILE A 1 122 ? 10.637 0.139 -19.793 1.00 81.06 122 ILE A C 1
ATOM 960 O O . ILE A 1 122 ? 11.504 -0.229 -20.585 1.00 81.06 122 ILE A O 1
ATOM 964 N N . ARG A 1 123 ? 10.540 1.412 -19.401 1.00 64.31 123 ARG A N 1
ATOM 965 C CA . ARG A 1 123 ? 11.506 2.453 -19.775 1.00 64.31 123 ARG A CA 1
ATOM 966 C C . ARG A 1 123 ? 12.189 2.973 -18.522 1.00 64.31 123 ARG A C 1
ATOM 968 O O . ARG A 1 123 ? 11.510 3.361 -17.579 1.00 64.31 123 ARG A O 1
ATOM 975 N N . ALA A 1 124 ? 13.514 3.031 -18.554 1.00 73.62 124 ALA A N 1
ATOM 976 C CA . ALA A 1 124 ? 14.324 3.605 -17.492 1.00 73.62 124 ALA A CA 1
ATOM 977 C C . ALA A 1 124 ? 15.322 4.601 -18.104 1.00 73.62 124 ALA A C 1
ATOM 979 O O . ALA A 1 124 ? 16.041 4.273 -19.051 1.00 73.62 124 ALA A O 1
ATOM 980 N N . SER A 1 125 ? 15.352 5.826 -17.583 1.00 57.25 125 SER A N 1
ATOM 981 C CA . SER A 1 125 ? 16.210 6.914 -18.071 1.00 57.25 125 SER A CA 1
ATOM 982 C C . SER A 1 125 ? 16.797 7.726 -16.913 1.00 57.25 125 SER A C 1
ATOM 984 O O . SER A 1 125 ? 16.120 7.944 -15.910 1.00 57.25 125 SER A O 1
ATOM 986 N N . VAL A 1 126 ? 18.028 8.219 -17.069 1.00 57.72 126 VAL A N 1
ATOM 987 C CA . VAL A 1 126 ? 18.657 9.236 -16.209 1.00 57.72 126 VAL A CA 1
ATOM 988 C C . VAL A 1 126 ? 18.857 10.497 -17.049 1.00 57.72 126 VAL A C 1
ATOM 990 O O . VAL A 1 126 ? 19.700 10.527 -17.945 1.00 57.72 126 VAL A O 1
ATOM 993 N N . GLY A 1 127 ? 18.068 11.544 -16.796 1.00 59.88 127 GLY A N 1
ATOM 994 C CA . GLY A 1 127 ? 18.046 12.723 -17.671 1.00 59.88 127 GLY A CA 1
ATOM 995 C C . GLY A 1 127 ? 17.586 12.359 -19.090 1.00 59.88 127 GLY A C 1
ATOM 996 O O . GLY A 1 127 ? 16.568 11.690 -19.251 1.00 59.88 127 GLY A O 1
ATOM 997 N N . SER A 1 128 ? 18.338 12.777 -20.113 1.00 44.19 128 SER A N 1
ATOM 998 C CA . SER A 1 128 ? 18.120 12.405 -21.522 1.00 44.19 128 SER A CA 1
ATOM 999 C C . SER A 1 128 ? 18.781 11.077 -21.935 1.00 44.19 128 SER A C 1
ATOM 1001 O O . SER A 1 128 ? 18.665 10.681 -23.094 1.00 44.19 128 SER A O 1
ATOM 1003 N N . SER A 1 129 ? 19.456 10.381 -21.013 1.00 36.75 129 SER A N 1
ATOM 1004 C CA . SER A 1 129 ? 20.195 9.139 -21.281 1.00 36.75 129 SER A CA 1
ATOM 1005 C C . SER A 1 129 ? 19.452 7.902 -20.764 1.00 36.75 129 SER A C 1
ATOM 1007 O O . SER A 1 129 ? 18.745 7.962 -19.758 1.00 36.75 129 SER A O 1
ATOM 1009 N N . ALA A 1 130 ? 19.624 6.756 -21.426 1.00 42.72 130 ALA A N 1
ATOM 1010 C CA . ALA A 1 130 ? 19.126 5.461 -20.948 1.00 42.72 130 ALA A CA 1
ATOM 1011 C C . ALA A 1 130 ? 19.962 4.936 -19.760 1.00 42.72 130 ALA A C 1
ATOM 1013 O O . ALA A 1 130 ? 21.135 5.280 -19.621 1.00 42.72 130 ALA A O 1
ATOM 1014 N N . VAL A 1 131 ? 19.352 4.134 -18.882 1.00 52.94 131 VAL A N 1
ATOM 1015 C CA . VAL A 1 131 ? 19.965 3.662 -17.622 1.00 52.94 131 VAL A CA 1
ATOM 1016 C C . VAL A 1 131 ? 21.013 2.561 -17.838 1.00 52.94 131 VAL A C 1
ATOM 1018 O O . VAL A 1 131 ? 20.729 1.534 -18.449 1.00 52.94 131 VAL A O 1
ATOM 1021 N N . THR A 1 132 ? 22.191 2.755 -17.233 1.00 41.53 132 THR A N 1
ATOM 1022 C CA . THR A 1 132 ? 23.235 1.745 -16.983 1.00 41.53 132 THR A CA 1
ATOM 1023 C C . THR A 1 132 ? 22.956 1.029 -15.657 1.00 41.53 132 THR A C 1
ATOM 1025 O O . THR A 1 132 ? 22.779 1.688 -14.632 1.00 41.53 132 THR A O 1
ATOM 1028 N N . VAL A 1 133 ? 22.931 -0.306 -15.651 1.00 53.88 133 VAL A N 1
ATOM 1029 C CA . VAL A 1 133 ? 22.753 -1.120 -14.433 1.00 53.88 133 VAL A CA 1
ATOM 1030 C C . VAL A 1 133 ? 24.115 -1.311 -13.748 1.00 53.88 133 VAL A C 1
ATOM 1032 O O . VAL A 1 133 ? 25.107 -1.589 -14.409 1.00 53.88 133 VAL A O 1
ATOM 1035 N N . THR A 1 134 ? 24.201 -1.153 -12.428 1.00 42.09 134 THR A N 1
ATOM 1036 C CA . THR A 1 134 ? 25.433 -1.440 -11.671 1.00 42.09 134 THR A CA 1
ATOM 1037 C C . THR A 1 134 ? 25.151 -2.380 -10.512 1.00 42.09 134 THR A C 1
ATOM 1039 O O . THR A 1 134 ? 24.341 -2.092 -9.635 1.00 42.09 134 THR A O 1
ATOM 1042 N N . GLY A 1 135 ? 25.879 -3.484 -10.548 1.00 41.62 135 GLY A N 1
ATOM 1043 C CA . GLY A 1 135 ? 25.878 -4.676 -9.712 1.00 41.62 135 GLY A CA 1
ATOM 1044 C C . GLY A 1 135 ? 26.736 -5.684 -10.483 1.00 41.62 135 GLY A C 1
ATOM 1045 O O . GLY A 1 135 ? 26.938 -5.501 -11.681 1.00 41.62 135 GLY A O 1
ATOM 1046 N N . SER A 1 136 ? 27.298 -6.701 -9.837 1.00 46.06 136 SER A N 1
ATOM 1047 C CA . SER A 1 136 ? 28.357 -7.565 -10.397 1.00 46.06 136 SER A CA 1
ATOM 1048 C C . SER A 1 136 ? 28.031 -8.265 -11.731 1.00 46.06 136 SER A C 1
ATOM 1050 O O . SER A 1 136 ? 28.919 -8.879 -12.314 1.00 46.06 136 SER A O 1
ATOM 1052 N N . SER A 1 137 ? 26.788 -8.186 -12.217 1.00 48.09 137 SER A N 1
ATOM 1053 C CA . SER A 1 137 ? 26.442 -8.469 -13.607 1.00 48.09 137 SER A CA 1
ATOM 1054 C C . SER A 1 137 ? 25.188 -7.708 -14.055 1.00 48.09 137 SER A C 1
ATOM 1056 O O . SER A 1 137 ? 24.311 -7.406 -13.245 1.00 48.09 137 SER A O 1
ATOM 1058 N N . ILE A 1 138 ? 25.100 -7.410 -15.354 1.00 58.22 138 ILE A N 1
ATOM 1059 C CA . ILE A 1 138 ? 23.879 -6.934 -16.023 1.00 58.22 138 ILE A CA 1
ATOM 1060 C C . ILE A 1 138 ? 23.486 -7.991 -17.050 1.00 58.22 138 ILE A C 1
ATOM 1062 O O . ILE A 1 138 ? 24.287 -8.294 -17.936 1.00 58.22 138 ILE A O 1
ATOM 1066 N N . LYS A 1 139 ? 22.262 -8.520 -16.964 1.00 51.94 139 LYS A N 1
ATOM 1067 C CA . LYS A 1 139 ? 21.685 -9.432 -17.957 1.00 51.94 139 LYS A CA 1
ATOM 1068 C C . LYS A 1 139 ? 20.470 -8.763 -18.597 1.00 51.94 139 LYS A C 1
ATOM 1070 O O . LYS A 1 139 ? 19.467 -8.542 -17.928 1.00 51.94 139 LYS A O 1
ATOM 1075 N N . LEU A 1 140 ? 20.569 -8.414 -19.877 1.00 59.69 140 LEU A N 1
ATOM 1076 C CA . LEU A 1 140 ? 19.444 -7.914 -20.675 1.00 59.69 140 LEU A CA 1
ATOM 1077 C C . LEU A 1 140 ? 19.045 -9.015 -21.659 1.00 59.69 140 LEU A C 1
ATOM 1079 O O . LEU A 1 140 ? 19.849 -9.346 -22.527 1.00 59.69 140 LEU A O 1
ATOM 1083 N N . GLU A 1 141 ? 17.847 -9.590 -21.523 1.00 47.88 141 GLU A N 1
ATOM 1084 C CA . GLU A 1 141 ? 17.321 -10.628 -22.423 1.00 47.88 141 GLU A CA 1
ATOM 1085 C C . GLU A 1 141 ? 16.099 -10.123 -23.191 1.00 47.88 141 GLU A C 1
ATOM 1087 O O . GLU A 1 141 ? 15.169 -9.572 -22.607 1.00 47.88 141 GLU A O 1
ATOM 1092 N N . ALA A 1 142 ? 16.097 -10.321 -24.509 1.00 46.25 142 ALA A N 1
ATOM 1093 C CA . ALA A 1 142 ? 14.964 -10.017 -25.376 1.00 46.25 142 ALA A CA 1
ATOM 1094 C C . ALA A 1 142 ? 14.890 -11.050 -26.506 1.00 46.25 142 ALA A C 1
ATOM 1096 O O . ALA A 1 142 ? 15.829 -11.189 -27.287 1.00 46.25 142 ALA A O 1
ATOM 1097 N N . GLY A 1 143 ? 13.777 -11.787 -26.593 1.00 37.94 143 GLY A N 1
ATOM 1098 C CA . GLY A 1 143 ? 13.512 -12.709 -27.706 1.00 37.94 143 GLY A CA 1
ATOM 1099 C C . GLY A 1 143 ? 14.557 -13.819 -27.900 1.00 37.94 143 GLY A C 1
ATOM 1100 O O . GLY A 1 143 ? 14.793 -14.227 -29.031 1.00 37.94 143 GLY A O 1
ATOM 1101 N N . GLY A 1 144 ? 15.207 -14.281 -26.824 1.00 47.53 144 GLY A N 1
ATOM 1102 C CA . GLY A 1 144 ? 16.273 -15.295 -26.874 1.00 47.53 144 GLY A CA 1
ATOM 1103 C C . GLY A 1 144 ? 17.689 -14.744 -27.099 1.00 47.53 144 GLY A C 1
ATOM 1104 O O . GLY A 1 144 ? 18.654 -15.491 -26.944 1.00 47.53 144 GLY A O 1
ATOM 1105 N N . SER A 1 145 ? 17.832 -13.450 -27.398 1.00 45.59 145 SER A N 1
ATOM 1106 C CA . SER A 1 145 ? 19.124 -12.755 -27.452 1.00 45.59 145 SER A CA 1
ATOM 1107 C C . SER A 1 145 ? 19.461 -12.142 -26.095 1.00 45.59 145 SER A C 1
ATOM 1109 O O . SER A 1 145 ? 18.567 -11.702 -25.365 1.00 45.59 145 SER A O 1
ATOM 1111 N N . SER A 1 146 ? 20.751 -12.088 -25.757 1.00 57.62 146 SER A N 1
ATOM 1112 C CA . SER A 1 146 ? 21.213 -11.562 -24.469 1.00 57.62 146 SER A CA 1
ATOM 1113 C C . SER A 1 146 ? 22.455 -10.676 -24.582 1.00 57.62 146 SER A C 1
ATOM 1115 O O . SER A 1 146 ? 23.330 -10.915 -25.418 1.00 57.62 146 SER A O 1
ATOM 1117 N N . ILE A 1 147 ? 22.533 -9.658 -23.717 1.00 62.69 147 ILE A N 1
ATOM 1118 C CA . ILE A 1 147 ? 23.761 -8.915 -23.398 1.00 62.69 147 ILE A CA 1
ATOM 1119 C C . ILE A 1 147 ? 24.102 -9.222 -21.941 1.00 62.69 147 ILE A C 1
ATOM 1121 O O . ILE A 1 147 ? 23.298 -8.953 -21.047 1.00 62.69 147 ILE A O 1
ATOM 1125 N N . SER A 1 148 ? 25.273 -9.815 -21.710 1.00 56.53 148 SER A N 1
ATOM 1126 C CA . SER A 1 148 ? 25.814 -10.106 -20.378 1.00 56.53 148 SER A CA 1
ATOM 1127 C C . SER A 1 148 ? 27.127 -9.353 -20.180 1.00 56.53 148 SER A C 1
ATOM 1129 O O . SER A 1 148 ? 28.035 -9.482 -21.001 1.00 56.53 148 SER A O 1
ATOM 1131 N N . ILE A 1 149 ? 27.211 -8.559 -19.111 1.00 62.28 149 ILE A N 1
ATOM 1132 C CA . ILE A 1 149 ? 28.445 -7.892 -18.671 1.00 62.28 149 ILE A CA 1
ATOM 1133 C C . ILE A 1 149 ? 28.794 -8.440 -17.293 1.00 62.28 149 ILE A C 1
ATOM 1135 O O . ILE A 1 149 ? 27.977 -8.321 -16.381 1.00 62.28 149 ILE A O 1
ATOM 1139 N N . ASP A 1 150 ? 29.982 -9.019 -17.149 1.00 58.69 150 ASP A N 1
ATOM 1140 C CA . ASP A 1 150 ? 30.527 -9.511 -15.882 1.00 58.69 150 ASP A CA 1
ATOM 1141 C C . ASP A 1 150 ? 32.025 -9.167 -15.754 1.00 58.69 150 ASP A C 1
ATOM 1143 O O . ASP A 1 150 ? 32.593 -8.452 -16.585 1.00 58.69 150 ASP A O 1
ATOM 1147 N N . SER A 1 151 ? 32.679 -9.646 -14.692 1.00 49.16 151 SER A N 1
ATOM 1148 C CA . SER A 1 151 ? 34.114 -9.424 -14.456 1.00 49.16 151 SER A CA 1
ATOM 1149 C C . SER A 1 151 ? 35.035 -10.093 -15.489 1.00 49.16 151 SER A C 1
ATOM 1151 O O . SER A 1 151 ? 36.229 -9.796 -15.512 1.00 49.16 151 SER A O 1
ATOM 1153 N N . GLY A 1 152 ? 34.501 -10.977 -16.333 1.00 61.41 152 GLY A N 1
ATOM 1154 C CA . GLY A 1 152 ? 35.177 -11.644 -17.443 1.00 61.41 152 GLY A CA 1
ATOM 1155 C C . GLY A 1 152 ? 34.968 -10.980 -18.810 1.00 61.41 152 GLY A C 1
ATOM 1156 O O . GLY A 1 152 ? 35.655 -11.360 -19.758 1.00 61.41 152 GLY A O 1
ATOM 1157 N N . GLY A 1 153 ? 34.084 -9.980 -18.936 1.00 63.19 153 GLY A N 1
ATOM 1158 C CA . GLY A 1 153 ? 33.922 -9.163 -20.145 1.00 63.19 153 GLY A CA 1
ATOM 1159 C C . GLY A 1 153 ? 32.475 -8.994 -20.616 1.00 63.19 153 GLY A C 1
ATOM 1160 O O . GLY A 1 153 ? 31.523 -9.117 -19.849 1.00 63.19 153 GLY A O 1
ATOM 1161 N N . VAL A 1 154 ? 32.311 -8.664 -21.903 1.00 70.69 154 VAL A N 1
ATOM 1162 C CA . VAL A 1 154 ? 31.004 -8.477 -22.556 1.00 70.69 154 VAL A CA 1
ATOM 1163 C C . VAL A 1 154 ? 30.713 -9.676 -23.459 1.00 70.69 154 VAL A C 1
ATOM 1165 O O . VAL A 1 154 ? 31.430 -9.906 -24.432 1.00 70.69 154 VAL A O 1
ATOM 1168 N N . LYS A 1 155 ? 29.642 -10.423 -23.171 1.00 62.84 155 LYS A N 1
ATOM 1169 C CA . LYS A 1 155 ? 29.148 -11.531 -24.002 1.00 62.84 155 LYS A CA 1
ATOM 1170 C C . LYS A 1 155 ? 27.812 -11.152 -24.635 1.00 62.84 155 LYS A C 1
ATOM 1172 O O . LYS A 1 155 ? 26.876 -10.762 -23.940 1.00 62.84 155 LYS A O 1
ATOM 1177 N N . ILE A 1 156 ? 27.722 -11.289 -25.956 1.00 66.69 156 ILE A N 1
ATOM 1178 C CA . ILE A 1 156 ? 26.519 -10.999 -26.745 1.00 66.69 156 ILE A CA 1
ATOM 1179 C C . ILE A 1 156 ? 26.173 -12.260 -27.541 1.00 66.69 156 ILE A C 1
ATOM 1181 O O . ILE A 1 156 ? 27.021 -12.768 -28.273 1.00 66.69 156 ILE A O 1
ATOM 1185 N N . ASN A 1 157 ? 24.954 -12.786 -27.383 1.00 54.59 157 ASN A N 1
ATOM 1186 C CA . ASN A 1 157 ? 24.480 -13.971 -28.110 1.00 54.59 157 ASN A CA 1
ATOM 1187 C C . ASN A 1 157 ? 23.283 -13.613 -29.006 1.00 54.59 157 ASN A C 1
ATOM 1189 O O . ASN A 1 157 ? 22.331 -12.990 -28.538 1.00 54.59 157 ASN A O 1
ATOM 1193 N N . GLY A 1 158 ? 23.332 -14.006 -30.285 1.00 56.50 158 GLY A N 1
ATOM 1194 C CA . GLY A 1 158 ? 22.220 -13.833 -31.227 1.00 56.50 158 GLY A CA 1
ATOM 1195 C C . GLY A 1 158 ? 21.922 -12.387 -31.648 1.00 56.50 158 GLY A C 1
ATOM 1196 O O . GLY A 1 158 ? 20.793 -12.099 -32.035 1.00 56.50 158 GLY A O 1
ATOM 1197 N N . ALA A 1 159 ? 22.887 -11.465 -31.560 1.00 61.78 159 ALA A N 1
ATOM 1198 C CA . ALA A 1 159 ? 22.728 -10.072 -31.990 1.00 61.78 159 ALA A CA 1
ATOM 1199 C C . ALA A 1 159 ? 23.945 -9.571 -32.790 1.00 61.78 159 ALA A C 1
ATOM 1201 O O . ALA A 1 159 ? 25.076 -9.993 -32.548 1.00 61.78 159 ALA A O 1
ATOM 1202 N N . THR A 1 160 ? 23.719 -8.653 -33.736 1.00 62.78 160 THR A N 1
ATOM 1203 C CA . THR A 1 160 ? 24.791 -8.009 -34.512 1.00 62.78 160 THR A CA 1
ATOM 1204 C C . THR A 1 160 ? 25.504 -6.960 -33.667 1.00 62.78 160 THR A C 1
ATOM 1206 O O . THR A 1 160 ? 24.898 -5.973 -33.251 1.00 62.78 160 THR A O 1
ATOM 1209 N N . ILE A 1 161 ? 26.811 -7.132 -33.484 1.00 65.94 161 ILE A N 1
ATOM 1210 C CA . ILE A 1 161 ? 27.692 -6.109 -32.920 1.00 65.94 161 ILE A CA 1
ATOM 1211 C C . ILE A 1 161 ? 28.152 -5.209 -34.071 1.00 65.94 161 ILE A C 1
ATOM 1213 O O . ILE A 1 161 ? 28.790 -5.682 -35.010 1.00 65.94 161 ILE A O 1
ATOM 1217 N N . ARG A 1 162 ? 27.844 -3.910 -34.008 1.00 60.66 162 ARG A N 1
ATOM 1218 C CA . ARG A 1 162 ? 28.486 -2.899 -34.859 1.00 60.66 162 ARG A CA 1
ATOM 1219 C C . ARG A 1 162 ? 29.429 -2.082 -33.988 1.00 60.66 162 ARG A C 1
ATOM 1221 O O . ARG A 1 162 ? 28.972 -1.353 -33.113 1.00 60.66 162 ARG A O 1
ATOM 1228 N N . LEU A 1 163 ? 30.725 -2.268 -34.207 1.00 62.75 163 LEU A N 1
ATOM 1229 C CA . LEU A 1 163 ? 31.777 -1.420 -33.659 1.00 62.75 163 LEU A CA 1
ATOM 1230 C C . LEU A 1 163 ? 32.134 -0.415 -34.755 1.00 62.75 163 LEU A C 1
ATOM 1232 O O . LEU A 1 163 ? 32.347 -0.831 -35.896 1.00 62.75 163 LEU A O 1
ATOM 1236 N N . ASN A 1 164 ? 32.153 0.870 -34.417 1.00 46.19 164 ASN A N 1
ATOM 1237 C CA . ASN A 1 164 ? 32.665 1.925 -35.290 1.00 46.19 164 ASN A CA 1
ATOM 1238 C C . ASN A 1 164 ? 34.098 2.259 -34.888 1.00 46.19 164 ASN A C 1
ATOM 1240 O O . ASN A 1 164 ? 34.361 2.233 -33.663 1.00 46.19 164 ASN A O 1
#

Nearest PDB structures (foldseek):
  7b5h-assembly1_AJ  TM=4.166E-01  e=4.405E-02  Nostoc sp. PCC 7120 = FACHB-418
  6j0m-assembly1_C  TM=5.331E-01  e=2.080E-01  Photorhabdus asymbiotica
  6rbk-assembly1_C  TM=4.473E-01  e=1.543E-01  Serratia entomophila
  7aef-assembly1_q  TM=3.747E-01  e=1.638E-01  Algoriphagus machipongonensis

Mean predicted aligned error: 9.48 Å

InterPro domains:
  IPR018769 Type VI secretion system spike protein VgrG2, domain of unknown function DUF2345 [PF10106] (91-157)

Sequence (164 aa):
MVREYLADSRECRVEIPGMTDGATEMLLAQIMQSIGDVSEKTEIEILPGDRVWIEFECGDQRFPVIVGYRAKNVGNRLQWRRWHHQNVEVLADDVLQLVTPKGKVRISGGGDDIEVAAASRIRASVGSSAVTVTGSSIKLEAGGSSISIDSGGVKINGATIRLN